Protein AF-A0A0P9DA27-F1 (afdb_monomer)

Mean predicted aligned error: 18.38 Å

Secondary structure (DSSP, 8-state):
---EE-TTT--EE-TT-SB-TTT-PBPTT----------EEEPTTT--EEETT-SB-TTT--B-S-GGGSPPPPPPPPPPP-PPPPP-PPP----TT-PPP----PPPPPPPP-

Organism: NCBI:txid186479

Foldseek 3Di:
DDWDADPVPRDTHDPPDQADPPPRHGDPPNCPDDDDDADADQDPPPRDTDHNPDQADPPPRHGPDDPVPPDDPDPDPDDDPDDPDPDDDPPDDDDPPDDPPPPDDDDDDDDDDD

InterPro domains:
  IPR025874 Double zinc ribbon [PF12773] (6-60)

Radius of gyration: 28.74 Å; Cα contacts (8 Å, |Δi|>4): 89; chains: 1; bounding box: 59×61×60 Å

Nearest PDB structures (foldseek):
  3b0a-assembly2_E  TM=5.663E-01  e=5.000E-01  Mus musculus
  2cr8-assembly1_A  TM=6.836E-01  e=2.945E+00  Homo sapiens

Structure (mmCIF, N/CA/C/O backbone):
data_AF-A0A0P9DA27-F1
#
_entry.id   AF-A0A0P9DA27-F1
#
loop_
_atom_site.group_PDB
_atom_site.id
_atom_site.type_symbol
_atom_site.label_atom_id
_atom_site.label_alt_id
_atom_site.label_comp_id
_atom_site.label_asym_id
_atom_site.label_entity_id
_atom_site.label_seq_id
_atom_site.pdbx_PDB_ins_code
_atom_site.Cartn_x
_atom_site.Cartn_y
_atom_site.Cartn_z
_atom_site.occupancy
_atom_site.B_iso_or_equiv
_atom_site.auth_seq_id
_atom_site.auth_comp_id
_atom_site.auth_asym_id
_atom_site.auth_atom_id
_atom_site.pdbx_PDB_model_num
ATOM 1 N N . MET A 1 1 ? -18.537 -2.057 29.636 1.00 50.62 1 MET A N 1
ATOM 2 C CA . MET A 1 1 ? -17.932 -1.576 28.381 1.00 50.62 1 MET A CA 1
ATOM 3 C C . MET A 1 1 ? -16.558 -2.223 28.338 1.00 50.62 1 MET A C 1
ATOM 5 O O . MET A 1 1 ? -15.852 -2.116 29.333 1.00 50.62 1 MET A O 1
ATOM 9 N N . SER A 1 2 ? -16.267 -3.060 27.341 1.00 68.06 2 SER A N 1
ATOM 10 C CA . SER A 1 2 ? -14.990 -3.787 27.266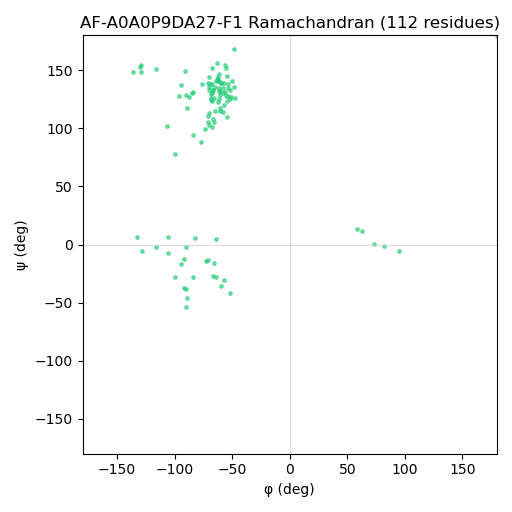 1.00 68.06 2 SER A CA 1
ATOM 11 C C . SER A 1 2 ? -14.052 -3.083 26.296 1.00 68.06 2 SER A C 1
ATOM 13 O O . SER A 1 2 ? -13.905 -3.492 25.153 1.00 68.06 2 SER A O 1
ATOM 15 N N . GLU A 1 3 ? -13.440 -1.993 26.729 1.00 83.38 3 GLU A N 1
ATOM 16 C CA . GLU A 1 3 ? -12.352 -1.336 26.016 1.00 83.38 3 GLU A CA 1
ATOM 17 C C . GLU A 1 3 ? -11.095 -2.215 26.011 1.00 83.38 3 GLU A C 1
ATOM 19 O O . GLU A 1 3 ? -10.850 -3.005 26.928 1.00 83.38 3 GLU A O 1
ATOM 24 N N . ARG A 1 4 ? -10.266 -2.064 24.978 1.00 90.00 4 ARG A N 1
ATOM 25 C CA . ARG A 1 4 ? -8.970 -2.743 24.903 1.00 90.00 4 ARG A CA 1
ATOM 26 C C . ARG A 1 4 ? -7.850 -1.781 24.585 1.00 90.00 4 ARG A C 1
ATOM 28 O O . ARG A 1 4 ? -8.025 -0.803 23.864 1.00 90.00 4 ARG A O 1
ATOM 35 N N . ILE A 1 5 ? -6.680 -2.108 25.108 1.00 93.81 5 ILE A N 1
ATOM 36 C CA . ILE A 1 5 ? -5.488 -1.284 24.982 1.00 93.81 5 ILE A CA 1
ATOM 37 C C . ILE A 1 5 ? -4.638 -1.788 23.822 1.00 93.81 5 ILE A C 1
ATOM 39 O O . ILE A 1 5 ? -4.302 -2.976 23.752 1.00 93.81 5 ILE A O 1
ATOM 43 N N . CYS A 1 6 ? -4.282 -0.878 22.918 1.00 94.38 6 CYS A N 1
ATOM 44 C CA . CYS A 1 6 ? -3.351 -1.170 21.842 1.00 94.38 6 CYS A CA 1
ATOM 45 C C . CYS A 1 6 ? -1.982 -1.535 22.426 1.00 94.38 6 CYS A C 1
ATOM 47 O O . CYS A 1 6 ? -1.367 -0.735 23.121 1.00 94.38 6 CYS A O 1
ATOM 49 N N . GLN A 1 7 ? -1.472 -2.723 22.106 1.00 92.44 7 GLN A N 1
ATOM 50 C CA . GLN A 1 7 ? -0.151 -3.162 22.571 1.00 92.44 7 GLN A CA 1
ATOM 51 C C . GLN A 1 7 ? 1.006 -2.429 21.865 1.00 92.44 7 GLN A C 1
ATOM 53 O O . GLN A 1 7 ? 2.141 -2.504 22.320 1.00 92.44 7 GLN A O 1
ATOM 58 N N . SER A 1 8 ? 0.732 -1.731 20.755 1.00 93.81 8 SER A N 1
ATOM 59 C CA . SER A 1 8 ? 1.743 -0.994 19.986 1.00 93.81 8 SER A CA 1
ATOM 60 C C . SER A 1 8 ? 1.920 0.454 20.442 1.00 93.81 8 SER A C 1
ATOM 62 O O . SER A 1 8 ? 3.050 0.928 20.463 1.00 93.81 8 SER A O 1
ATOM 64 N N . CYS A 1 9 ? 0.840 1.159 20.803 1.00 96.00 9 CYS A N 1
ATOM 65 C CA . CYS A 1 9 ? 0.912 2.570 21.214 1.00 96.00 9 CYS A CA 1
ATOM 66 C C . CYS A 1 9 ? 0.229 2.899 22.552 1.00 96.00 9 CYS A C 1
ATOM 68 O O . CYS A 1 9 ? 0.352 4.021 23.028 1.00 96.00 9 CYS A O 1
ATOM 70 N N . GLY A 1 10 ? -0.471 1.950 23.182 1.00 94.56 10 GLY A N 1
ATOM 71 C CA . GLY A 1 10 ? -1.161 2.163 24.460 1.00 94.56 10 GLY A CA 1
ATOM 72 C C . GLY A 1 10 ? -2.542 2.821 24.360 1.00 94.56 10 GLY A C 1
ATOM 73 O O . GLY A 1 10 ? -3.199 2.980 25.384 1.00 94.56 10 GLY A O 1
ATOM 74 N N . GLU A 1 11 ? -3.008 3.166 23.156 1.00 96.69 11 GLU A N 1
ATOM 75 C CA . GLU A 1 11 ? -4.309 3.817 22.964 1.00 96.69 11 GLU A CA 1
ATOM 76 C C . GLU A 1 11 ? -5.475 2.935 23.428 1.00 96.69 11 GLU A C 1
ATOM 78 O O . GLU A 1 11 ? -5.469 1.707 23.239 1.00 96.69 11 GLU A O 1
ATOM 83 N N . GLN A 1 12 ? -6.508 3.563 23.986 1.00 95.50 12 GLN A N 1
ATOM 84 C CA . GLN A 1 12 ? -7.711 2.881 24.437 1.00 95.50 12 GLN A CA 1
ATOM 85 C C . GLN A 1 12 ? -8.720 2.818 23.289 1.00 95.50 12 GLN A C 1
ATOM 87 O O . GLN A 1 12 ? -9.170 3.824 22.756 1.00 95.50 12 GLN A O 1
ATOM 92 N N . ASN A 1 13 ? -9.053 1.602 22.868 1.00 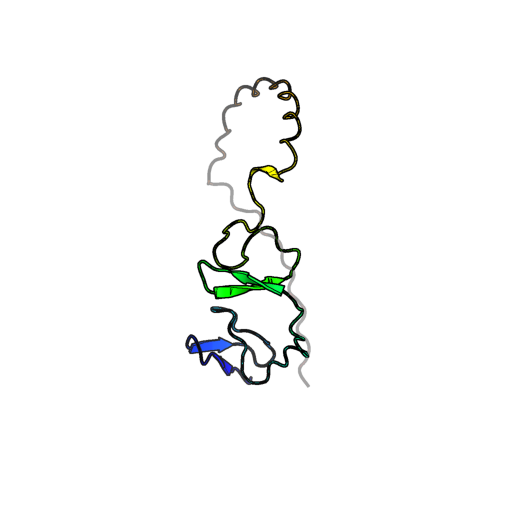94.69 13 ASN A N 1
ATOM 93 C CA . ASN A 1 13 ? -9.870 1.354 21.690 1.00 94.69 13 ASN A CA 1
ATOM 94 C C . ASN A 1 13 ? -11.190 0.674 22.080 1.00 94.69 13 ASN A C 1
ATOM 96 O O . ASN A 1 13 ? -11.218 -0.115 23.033 1.00 94.69 13 ASN A O 1
ATOM 100 N N . PRO A 1 14 ? -12.272 0.895 21.310 1.00 92.75 14 PRO A N 1
ATOM 101 C CA . PRO A 1 14 ? -13.533 0.185 21.493 1.00 92.75 14 PRO A CA 1
ATOM 102 C C . PRO A 1 14 ? -13.352 -1.336 21.423 1.00 92.75 14 PRO A C 1
ATOM 104 O O . PRO A 1 14 ? -12.452 -1.828 20.735 1.00 92.75 14 PRO A O 1
ATOM 107 N N . ALA A 1 15 ? -14.252 -2.087 22.063 1.00 88.94 15 ALA A N 1
ATOM 108 C CA . ALA A 1 15 ? -14.257 -3.555 22.050 1.00 88.94 15 ALA A CA 1
ATOM 109 C C . ALA A 1 15 ? -14.196 -4.143 20.628 1.00 88.94 15 ALA A C 1
ATOM 111 O O . ALA A 1 15 ? -13.457 -5.088 20.379 1.00 88.94 15 ALA A O 1
ATOM 112 N N . ASP A 1 16 ? -14.946 -3.536 19.705 1.00 87.69 16 ASP A N 1
ATOM 113 C CA . ASP A 1 16 ? -15.220 -4.068 18.364 1.00 87.69 16 ASP A CA 1
ATOM 114 C C . ASP A 1 16 ? -14.229 -3.618 17.276 1.00 87.69 16 ASP A C 1
ATOM 116 O O . ASP A 1 16 ? -14.194 -4.180 16.188 1.00 87.69 16 ASP A O 1
ATOM 120 N N . ALA A 1 17 ? -13.384 -2.613 17.535 1.00 90.75 17 ALA A N 1
ATOM 121 C CA . ALA A 1 17 ? -12.438 -2.150 16.513 1.00 90.75 17 ALA A CA 1
ATOM 122 C C . ALA A 1 17 ? -11.546 -3.312 15.981 1.00 90.75 17 ALA A C 1
ATOM 124 O O . ALA A 1 17 ? -11.234 -4.264 16.682 1.00 90.75 17 ALA A O 1
ATOM 125 N N . GLN A 1 18 ? -11.061 -3.274 14.753 1.00 90.81 18 GLN A N 1
ATOM 126 C CA . GLN A 1 18 ? -10.106 -4.300 14.279 1.00 90.81 18 GLN A CA 1
ATOM 127 C C . GLN A 1 18 ? -8.667 -3.767 14.346 1.00 90.81 18 GLN A C 1
ATOM 129 O O . GLN A 1 18 ? -7.708 -4.500 14.575 1.00 90.81 18 GLN A O 1
ATOM 134 N N . PHE A 1 19 ? -8.533 -2.448 14.227 1.00 93.62 19 PHE A N 1
ATOM 135 C CA . PHE A 1 19 ? -7.272 -1.726 14.201 1.00 93.62 19 PHE A CA 1
ATOM 136 C C . PHE A 1 19 ? -7.317 -0.577 15.201 1.00 93.62 19 PHE A C 1
ATOM 138 O O . PHE A 1 19 ? -8.391 -0.063 15.522 1.00 93.62 19 PHE A O 1
ATOM 145 N N . CYS A 1 20 ? -6.152 -0.188 15.702 1.00 94.94 20 CYS A N 1
ATOM 146 C CA . CYS A 1 20 ? -6.015 0.934 16.610 1.00 94.94 20 CYS A CA 1
ATOM 147 C C . CYS A 1 20 ? -6.357 2.252 15.907 1.00 94.94 20 CYS A C 1
ATOM 149 O O . CYS A 1 20 ? -5.852 2.512 14.816 1.00 94.94 20 CYS A O 1
ATOM 151 N N . ILE A 1 21 ? -7.174 3.088 16.552 1.00 94.75 21 ILE A N 1
ATOM 152 C CA . ILE A 1 21 ? -7.597 4.384 16.004 1.00 94.75 21 ILE A CA 1
ATOM 153 C C . ILE A 1 21 ? -6.447 5.390 15.874 1.00 94.75 21 ILE A C 1
ATOM 155 O O . ILE A 1 21 ? -6.490 6.251 15.003 1.00 94.75 21 ILE A O 1
ATOM 159 N N . ASP A 1 22 ? -5.422 5.259 16.714 1.00 96.38 22 ASP A N 1
ATOM 160 C CA . ASP A 1 22 ? -4.278 6.167 16.740 1.00 96.38 22 ASP A CA 1
ATOM 161 C C . ASP A 1 22 ? -3.149 5.694 15.809 1.00 96.38 22 ASP A C 1
ATOM 163 O O . ASP A 1 22 ? -2.736 6.415 14.904 1.00 96.38 22 ASP A O 1
ATOM 167 N N . CYS A 1 23 ? -2.693 4.445 15.959 1.00 95.19 23 CYS A N 1
ATOM 168 C CA . CYS A 1 23 ? -1.516 3.955 15.231 1.00 95.19 23 CYS A CA 1
ATOM 169 C C . CYS A 1 23 ? -1.814 2.987 14.072 1.00 95.19 23 CYS A C 1
ATOM 171 O O . CYS A 1 23 ? -0.896 2.597 13.350 1.00 95.19 23 CYS A O 1
ATOM 173 N N . GLY A 1 24 ? -3.063 2.543 13.896 1.00 90.94 24 GLY A N 1
ATOM 174 C CA . GLY A 1 24 ? -3.451 1.597 12.842 1.00 90.94 24 GLY A CA 1
ATOM 175 C C . GLY A 1 24 ? -3.002 0.145 13.058 1.00 90.94 24 GLY A C 1
ATOM 176 O O . GLY A 1 24 ? -3.306 -0.713 12.229 1.00 90.94 24 GLY A O 1
ATOM 177 N N . ALA A 1 25 ? -2.307 -0.166 14.158 1.00 91.69 25 ALA A N 1
ATOM 178 C CA . ALA A 1 25 ? -1.903 -1.535 14.468 1.00 91.69 25 ALA A CA 1
ATOM 179 C C . ALA A 1 25 ? -3.124 -2.448 14.654 1.00 91.69 25 ALA A C 1
ATOM 181 O O . ALA A 1 25 ? -4.118 -2.052 15.268 1.00 91.69 25 ALA A O 1
ATOM 182 N N . ALA A 1 26 ? -3.040 -3.681 14.152 1.00 91.31 26 ALA A N 1
ATOM 183 C CA . ALA A 1 26 ? -4.067 -4.689 14.383 1.00 91.31 26 ALA A CA 1
ATOM 184 C C . ALA A 1 26 ? -4.179 -4.989 15.884 1.00 91.31 26 ALA A C 1
ATOM 186 O O . ALA A 1 26 ? -3.177 -5.197 16.571 1.00 91.31 26 ALA A O 1
ATOM 187 N N . LEU A 1 27 ? -5.403 -4.994 16.395 1.00 91.31 27 LEU A N 1
ATOM 188 C CA . LEU A 1 27 ? -5.680 -5.292 17.794 1.00 91.31 27 LEU A CA 1
ATOM 189 C C . LEU A 1 27 ? -5.926 -6.799 17.957 1.00 91.31 27 LEU A C 1
ATOM 191 O O . LEU A 1 27 ? -6.406 -7.461 17.039 1.00 91.31 27 LEU A O 1
ATOM 195 N N . THR A 1 28 ? -5.579 -7.363 19.116 1.00 79.44 28 THR A N 1
ATOM 196 C CA . THR A 1 28 ? -5.683 -8.808 19.380 1.00 79.44 28 THR A CA 1
ATOM 197 C C . THR A 1 28 ? -7.077 -9.341 19.037 1.00 79.44 28 THR A C 1
ATOM 199 O O . THR A 1 28 ? -8.078 -8.798 19.501 1.00 79.44 28 THR A O 1
ATOM 202 N N . GLY A 1 29 ? -7.136 -10.397 18.218 1.00 74.00 29 GLY A N 1
ATOM 203 C CA . GLY A 1 29 ? -8.387 -10.973 17.708 1.00 74.00 29 GLY A CA 1
ATOM 204 C C . GLY A 1 29 ? -8.808 -10.456 16.331 1.00 74.00 29 GLY A C 1
ATOM 205 O O . GLY A 1 29 ? -9.743 -11.006 15.748 1.00 74.00 29 GLY A O 1
ATOM 206 N N . ALA A 1 30 ? -8.097 -9.468 15.776 1.00 65.38 30 ALA A N 1
ATOM 207 C CA . ALA A 1 30 ? -8.344 -9.016 14.421 1.00 65.38 30 ALA A CA 1
ATOM 208 C C . ALA A 1 30 ? -7.972 -10.095 13.406 1.00 65.38 30 ALA A C 1
ATOM 210 O O . ALA A 1 30 ? -6.805 -10.312 13.081 1.00 65.38 30 ALA A O 1
ATOM 211 N N . SER A 1 31 ? -8.991 -10.787 12.904 1.00 65.88 31 SER A N 1
ATOM 212 C CA . SER A 1 31 ? -8.841 -11.697 11.777 1.00 65.88 31 SER A CA 1
ATOM 213 C C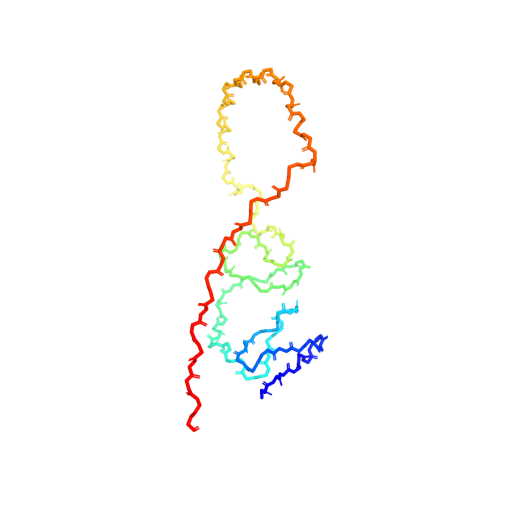 . SER A 1 31 ? -8.755 -10.865 10.507 1.00 65.88 31 SER A C 1
ATOM 215 O O . SER A 1 31 ? -9.758 -10.594 9.849 1.00 65.88 31 SER A O 1
ATOM 217 N N . THR A 1 32 ? -7.545 -10.452 10.138 1.00 66.25 32 THR A N 1
ATOM 218 C CA . THR A 1 32 ? -7.284 -10.139 8.735 1.00 66.25 32 THR A CA 1
ATOM 219 C C . THR A 1 32 ? -7.428 -11.465 8.002 1.00 66.25 32 THR A C 1
ATOM 221 O O . THR A 1 32 ? -6.692 -12.402 8.313 1.00 66.25 32 THR A O 1
ATOM 224 N N . GLY A 1 33 ? -8.419 -11.594 7.117 1.00 67.50 33 GLY A N 1
ATOM 225 C CA . GLY A 1 33 ? -8.629 -12.816 6.334 1.00 67.50 33 GLY A CA 1
ATOM 226 C C . GLY A 1 33 ? -7.336 -13.316 5.667 1.00 67.50 33 GLY A C 1
ATOM 227 O O . GLY A 1 33 ? -6.336 -12.592 5.635 1.00 67.50 3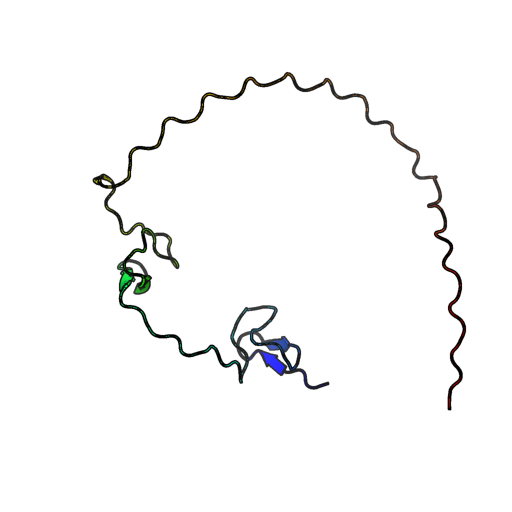3 GLY A O 1
ATOM 228 N N . PRO A 1 34 ? -7.323 -14.548 5.129 1.00 63.34 34 PRO A N 1
ATOM 229 C CA . PRO A 1 34 ? -6.108 -15.149 4.593 1.00 63.34 34 PRO A CA 1
ATOM 230 C C . PRO A 1 34 ? -5.462 -14.229 3.553 1.00 63.34 34 PRO A C 1
ATOM 232 O O . PRO A 1 34 ? -5.972 -14.037 2.449 1.00 63.34 34 PRO A O 1
ATOM 235 N N . THR A 1 35 ? -4.322 -13.646 3.914 1.00 62.84 35 THR A N 1
ATOM 236 C CA . THR A 1 35 ? -3.500 -12.860 3.002 1.00 62.84 35 THR A CA 1
ATOM 237 C C . THR A 1 35 ? -2.633 -13.846 2.243 1.00 62.84 35 THR A C 1
ATOM 239 O O . THR A 1 35 ? -1.579 -14.276 2.704 1.00 62.84 35 THR A O 1
ATOM 242 N N . THR A 1 36 ? -3.105 -14.262 1.068 1.00 64.31 36 THR A N 1
ATOM 243 C CA . THR A 1 36 ? -2.246 -15.007 0.148 1.00 64.31 36 THR A CA 1
ATOM 244 C C . THR A 1 36 ? -1.186 -14.050 -0.360 1.00 64.31 36 THR A C 1
ATOM 246 O O . THR A 1 36 ? -1.493 -12.989 -0.903 1.00 64.31 36 THR A O 1
ATOM 249 N N . ARG A 1 37 ? 0.078 -14.417 -0.181 1.00 64.50 37 ARG A N 1
ATOM 250 C CA . ARG A 1 37 ? 1.182 -13.685 -0.777 1.00 64.50 37 ARG A CA 1
ATOM 251 C C . ARG A 1 37 ? 1.147 -13.914 -2.284 1.00 64.50 37 ARG A C 1
ATOM 253 O O . ARG A 1 37 ? 1.531 -14.985 -2.749 1.00 64.50 37 ARG A O 1
ATOM 260 N N . LEU A 1 38 ? 0.674 -12.926 -3.038 1.00 66.69 38 LEU A N 1
ATOM 261 C CA . LEU A 1 38 ? 0.795 -12.972 -4.490 1.00 66.69 38 LEU A CA 1
ATOM 262 C C . LEU A 1 38 ? 2.288 -13.003 -4.877 1.00 66.69 38 LEU A C 1
ATOM 264 O O . LEU A 1 38 ? 3.114 -12.412 -4.167 1.00 66.69 38 LEU A O 1
ATOM 268 N N . PRO A 1 39 ? 2.652 -13.684 -5.978 1.00 76.75 39 PRO A N 1
ATOM 269 C CA . PRO A 1 39 ? 3.975 -13.524 -6.568 1.00 76.75 39 PRO A CA 1
ATOM 270 C C . PRO A 1 39 ? 4.240 -12.037 -6.845 1.00 76.75 39 PRO A C 1
ATOM 272 O O . PRO A 1 39 ? 3.322 -11.273 -7.157 1.00 76.75 39 PRO A O 1
ATOM 275 N N . GLY A 1 40 ? 5.489 -11.612 -6.678 1.00 86.56 40 GLY A N 1
ATOM 276 C CA . GLY A 1 40 ? 5.840 -10.213 -6.859 1.00 86.56 40 GLY A CA 1
ATOM 277 C C . GLY A 1 40 ? 7.311 -9.903 -6.624 1.00 86.56 40 GLY A C 1
ATOM 278 O O . GLY A 1 40 ? 8.113 -10.773 -6.276 1.00 86.56 40 GLY A O 1
ATOM 279 N N . VAL A 1 41 ? 7.648 -8.630 -6.799 1.00 92.56 41 VAL A N 1
ATOM 280 C CA . VAL A 1 41 ? 9.014 -8.106 -6.806 1.00 92.56 41 VAL A CA 1
ATOM 281 C C . VAL A 1 41 ? 9.440 -7.584 -5.430 1.00 92.56 41 VAL A C 1
ATOM 283 O O . VAL A 1 41 ? 8.698 -6.896 -4.719 1.00 92.56 41 VAL A O 1
ATOM 286 N N . VAL A 1 42 ? 10.677 -7.896 -5.042 1.00 93.50 42 VAL A N 1
ATOM 287 C CA . VAL A 1 42 ? 11.319 -7.327 -3.848 1.00 93.50 42 VAL A CA 1
ATOM 288 C C . VAL A 1 42 ? 12.005 -6.026 -4.233 1.00 93.50 42 VAL A C 1
ATOM 290 O O . VAL A 1 42 ? 12.811 -5.998 -5.162 1.00 93.50 42 VAL A O 1
ATOM 293 N N . CYS A 1 43 ? 11.713 -4.940 -3.518 1.00 95.06 43 CYS A N 1
ATOM 294 C CA . CYS A 1 43 ? 12.389 -3.678 -3.779 1.00 95.06 43 CYS A CA 1
ATOM 295 C C . CYS A 1 43 ? 13.879 -3.776 -3.406 1.00 95.06 43 CYS A C 1
ATOM 297 O O . CYS A 1 43 ? 14.174 -4.012 -2.237 1.00 95.06 43 CYS A O 1
ATOM 299 N N . PRO A 1 44 ? 14.829 -3.511 -4.320 1.00 94.00 44 PRO A N 1
ATOM 300 C CA . PRO A 1 44 ? 16.257 -3.600 -4.003 1.00 94.00 44 PRO A CA 1
ATOM 301 C C . PRO A 1 44 ? 16.748 -2.475 -3.077 1.00 94.00 44 PRO A C 1
ATOM 303 O O . PRO A 1 44 ? 17.850 -2.555 -2.553 1.00 94.00 44 PRO A O 1
ATOM 306 N N . ALA A 1 45 ? 15.953 -1.414 -2.880 1.00 95.81 45 ALA A N 1
ATOM 307 C CA . ALA A 1 45 ? 16.330 -0.272 -2.046 1.00 95.81 45 ALA A CA 1
ATOM 308 C C . ALA A 1 45 ? 15.879 -0.406 -0.580 1.00 95.81 45 ALA A C 1
ATOM 310 O O . ALA A 1 45 ? 16.588 0.032 0.318 1.00 95.81 45 ALA A O 1
ATOM 311 N N . CYS A 1 46 ? 14.693 -0.969 -0.330 1.00 96.19 46 CYS A N 1
ATOM 312 C CA . CYS A 1 46 ? 14.110 -1.061 1.018 1.00 96.19 46 CYS A CA 1
ATOM 313 C C . CYS A 1 46 ? 13.570 -2.452 1.375 1.00 96.19 46 CYS A C 1
ATOM 315 O O . CYS A 1 46 ? 12.913 -2.606 2.401 1.00 96.19 46 CYS A O 1
ATOM 317 N N . TYR A 1 47 ? 13.785 -3.448 0.512 1.00 94.19 47 TYR A N 1
ATOM 318 C CA . TYR A 1 47 ? 13.424 -4.857 0.710 1.00 94.19 47 TYR A CA 1
ATOM 319 C C . TYR A 1 47 ? 11.935 -5.139 0.955 1.00 94.19 47 TYR A C 1
ATOM 321 O O . TYR A 1 47 ? 11.552 -6.248 1.315 1.00 94.19 47 TYR A O 1
ATOM 329 N N . SER A 1 48 ? 11.066 -4.158 0.704 1.00 93.62 48 SER A N 1
ATOM 330 C CA . SER A 1 48 ? 9.617 -4.348 0.773 1.00 93.62 48 SER A CA 1
ATOM 331 C C . SER A 1 48 ? 9.126 -5.227 -0.378 1.00 93.62 48 SER A C 1
ATOM 333 O O . SER A 1 48 ? 9.626 -5.118 -1.501 1.00 93.62 48 SER A O 1
ATOM 335 N N . HIS A 1 49 ? 8.121 -6.061 -0.116 1.00 92.19 49 HIS A N 1
ATOM 336 C CA . HIS A 1 49 ? 7.458 -6.879 -1.133 1.00 92.19 49 HIS A CA 1
ATOM 337 C C . HIS A 1 49 ? 6.368 -6.079 -1.842 1.00 92.19 49 HIS A C 1
ATOM 339 O O . HIS A 1 49 ? 5.548 -5.436 -1.191 1.00 92.19 49 HIS A O 1
ATOM 345 N N . ASN A 1 50 ? 6.371 -6.110 -3.171 1.00 92.75 50 ASN A N 1
ATOM 346 C CA . ASN A 1 50 ? 5.427 -5.389 -4.023 1.00 92.75 50 ASN A CA 1
ATOM 347 C C . ASN A 1 50 ? 4.833 -6.378 -5.041 1.00 92.75 50 ASN A C 1
ATOM 349 O O . ASN A 1 50 ? 5.484 -7.380 -5.340 1.00 92.75 50 ASN A O 1
ATOM 353 N N . PRO A 1 51 ? 3.624 -6.135 -5.573 1.00 91.00 51 PRO A N 1
ATOM 354 C CA . PRO A 1 51 ? 3.063 -6.971 -6.634 1.00 91.00 51 PRO A CA 1
ATOM 355 C C . PRO A 1 51 ? 3.916 -6.894 -7.909 1.00 91.00 51 PRO A C 1
ATOM 357 O O . PRO A 1 51 ? 4.622 -5.910 -8.118 1.00 91.00 51 PRO A O 1
ATOM 360 N N . ASP A 1 52 ? 3.843 -7.918 -8.760 1.00 90.00 52 ASP A N 1
ATOM 361 C CA . ASP A 1 52 ? 4.677 -8.032 -9.970 1.00 90.00 52 ASP A CA 1
ATOM 362 C C . ASP A 1 52 ? 4.481 -6.864 -10.963 1.00 90.00 52 ASP A C 1
ATOM 364 O O . ASP A 1 52 ? 5.444 -6.350 -11.519 1.00 90.00 52 ASP A O 1
ATOM 368 N N . ASP A 1 53 ? 3.248 -6.356 -11.089 1.00 88.38 53 ASP A N 1
ATOM 369 C CA . ASP A 1 53 ? 2.897 -5.208 -11.949 1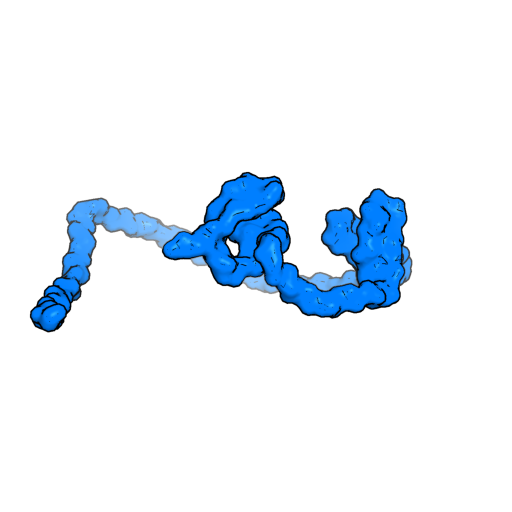.00 88.38 53 ASP A CA 1
ATOM 370 C C . ASP A 1 53 ? 3.175 -3.833 -11.292 1.00 88.38 53 ASP A C 1
ATOM 372 O O . ASP A 1 53 ? 2.828 -2.773 -11.819 1.00 88.38 53 ASP A O 1
ATOM 376 N N . ALA A 1 54 ? 3.799 -3.797 -10.107 1.00 91.88 54 ALA A N 1
ATOM 377 C CA . ALA A 1 54 ? 4.113 -2.532 -9.454 1.00 91.88 54 ALA A CA 1
ATOM 378 C C . ALA A 1 54 ? 5.060 -1.687 -10.322 1.00 91.88 54 ALA A C 1
ATOM 380 O O . ALA A 1 54 ? 6.168 -2.096 -10.656 1.00 91.88 54 ALA A O 1
ATOM 381 N N . ARG A 1 55 ? 4.671 -0.441 -10.617 1.00 93.75 55 ARG A N 1
ATOM 382 C CA . ARG A 1 55 ? 5.558 0.539 -11.276 1.00 93.75 55 ARG A CA 1
ATOM 383 C C . ARG A 1 55 ? 6.477 1.263 -10.296 1.00 93.75 55 ARG A C 1
ATOM 385 O O . ARG A 1 55 ? 7.568 1.686 -10.670 1.00 93.75 55 ARG A O 1
ATOM 392 N N . PHE A 1 56 ? 6.030 1.394 -9.049 1.00 95.12 56 PHE A N 1
ATOM 393 C CA . PHE A 1 56 ? 6.740 2.053 -7.958 1.00 95.12 56 PHE A CA 1
ATOM 394 C C . PHE A 1 56 ? 6.633 1.219 -6.682 1.00 95.12 56 PHE A C 1
ATOM 396 O O . PHE A 1 56 ? 5.615 0.568 -6.447 1.00 95.12 56 PHE A O 1
ATOM 403 N N . CYS A 1 57 ? 7.654 1.273 -5.829 1.00 95.50 57 CYS A N 1
ATOM 404 C CA . CYS A 1 57 ? 7.598 0.645 -4.515 1.00 95.50 57 CYS A CA 1
ATOM 405 C C . CYS A 1 57 ? 6.593 1.360 -3.600 1.00 95.50 57 CYS A C 1
ATOM 407 O O . CYS A 1 57 ? 6.690 2.575 -3.414 1.00 95.50 57 CYS A O 1
ATOM 409 N N . ALA A 1 58 ? 5.692 0.607 -2.966 1.00 93.88 58 ALA A N 1
ATOM 410 C CA . ALA A 1 58 ? 4.692 1.155 -2.047 1.00 93.88 58 ALA A CA 1
ATOM 411 C C . ALA A 1 58 ? 5.314 1.797 -0.790 1.00 93.88 58 ALA A C 1
ATOM 413 O O . ALA A 1 58 ? 4.754 2.742 -0.244 1.00 93.88 58 ALA A O 1
ATOM 414 N N . SER A 1 59 ? 6.492 1.327 -0.365 1.00 95.00 59 SER A N 1
ATOM 415 C CA . SER A 1 59 ? 7.158 1.809 0.852 1.00 95.00 59 SER A CA 1
ATOM 416 C C . SER A 1 59 ? 8.091 2.996 0.605 1.00 95.00 59 SER A C 1
ATOM 418 O O . SER A 1 59 ? 8.078 3.963 1.359 1.00 95.00 59 SER A O 1
ATOM 420 N N . CYS A 1 60 ? 8.930 2.941 -0.439 1.00 96.38 60 CYS A N 1
ATOM 421 C CA . CYS A 1 60 ? 9.980 3.947 -0.672 1.00 96.38 60 CYS A CA 1
ATOM 422 C C . CYS A 1 60 ? 9.805 4.764 -1.960 1.00 96.38 60 CYS A C 1
ATOM 424 O O . CYS A 1 60 ? 10.607 5.657 -2.226 1.00 96.38 60 CYS A O 1
ATOM 426 N N . ARG A 1 61 ? 8.770 4.478 -2.764 1.00 95.31 61 ARG A N 1
ATOM 427 C CA . ARG A 1 61 ? 8.434 5.168 -4.027 1.00 95.31 61 ARG A CA 1
ATOM 428 C C . ARG A 1 61 ? 9.485 5.070 -5.143 1.00 95.31 61 ARG A C 1
ATOM 430 O O . ARG A 1 61 ? 9.358 5.746 -6.160 1.00 95.31 61 ARG A O 1
ATOM 437 N N . ARG A 1 62 ? 10.500 4.205 -5.012 1.00 95.00 62 ARG A N 1
ATOM 438 C CA . ARG A 1 62 ? 11.459 3.910 -6.093 1.00 95.00 62 ARG A CA 1
ATOM 439 C C . ARG A 1 62 ? 10.732 3.307 -7.302 1.00 95.00 62 ARG A C 1
ATOM 441 O O . ARG A 1 62 ? 9.931 2.396 -7.122 1.00 95.00 62 ARG A O 1
ATOM 448 N N . SER A 1 63 ? 11.039 3.783 -8.512 1.00 94.38 63 SER A N 1
ATOM 449 C CA . SER A 1 63 ? 10.539 3.193 -9.765 1.00 94.38 63 SER A CA 1
ATOM 450 C C . SER A 1 63 ? 11.165 1.821 -10.028 1.00 94.38 63 SER A C 1
ATOM 452 O O . SER A 1 63 ? 12.377 1.654 -9.851 1.00 94.38 63 SER A O 1
ATOM 454 N N . PHE A 1 64 ? 10.348 0.874 -10.490 1.00 91.94 64 PHE A N 1
ATOM 455 C CA . PHE A 1 64 ? 10.783 -0.413 -11.044 1.00 91.94 64 PHE A CA 1
ATOM 456 C C . PHE A 1 64 ? 10.916 -0.384 -12.571 1.00 91.94 64 PHE A C 1
ATOM 458 O O . PHE A 1 64 ? 11.577 -1.241 -13.149 1.00 91.94 64 PHE A O 1
ATOM 465 N N . VAL A 1 65 ? 10.320 0.615 -13.227 1.00 86.50 65 VAL A N 1
ATOM 466 C CA . VAL A 1 65 ? 10.332 0.737 -14.687 1.00 86.50 65 VAL A CA 1
ATOM 467 C C . VAL A 1 65 ? 11.556 1.555 -15.120 1.00 86.50 65 VAL A C 1
ATOM 469 O O . VAL A 1 65 ? 11.745 2.658 -14.589 1.00 86.50 65 VAL A O 1
ATOM 472 N N . PRO A 1 66 ? 12.380 1.059 -16.064 1.00 76.25 66 PRO A N 1
ATOM 473 C CA . PRO A 1 66 ? 13.456 1.845 -16.653 1.00 76.25 66 PRO A CA 1
ATOM 474 C C . PRO A 1 66 ? 12.884 3.049 -17.411 1.00 76.25 66 PRO A C 1
ATOM 476 O O . PRO A 1 66 ? 11.843 2.964 -18.059 1.00 76.25 66 PRO A O 1
ATOM 479 N N . GLU A 1 67 ? 13.580 4.181 -17.333 1.00 66.12 67 GLU A N 1
ATOM 480 C CA . GLU A 1 67 ? 13.119 5.480 -17.847 1.00 66.12 67 GLU A CA 1
ATOM 481 C C . GLU A 1 67 ? 12.772 5.449 -19.347 1.00 66.12 67 GLU A C 1
ATOM 483 O O . GLU A 1 67 ? 11.824 6.096 -19.784 1.00 66.12 67 GLU A O 1
ATOM 488 N N . ALA A 1 68 ? 13.452 4.593 -20.116 1.00 63.53 68 ALA A N 1
ATOM 489 C CA . ALA A 1 68 ? 13.211 4.380 -21.544 1.00 63.53 68 ALA A CA 1
ATOM 490 C C . ALA A 1 68 ? 11.841 3.752 -21.880 1.00 63.53 68 ALA A C 1
ATOM 492 O O . ALA A 1 68 ? 11.421 3.786 -23.034 1.00 63.53 68 ALA A O 1
ATOM 493 N N . SER A 1 69 ? 11.140 3.172 -20.901 1.00 61.38 69 SER A N 1
ATOM 494 C CA . SER A 1 69 ? 9.831 2.524 -21.089 1.00 61.38 69 SER A CA 1
ATOM 495 C C . SER A 1 69 ? 8.670 3.356 -20.536 1.00 61.38 69 SER A C 1
ATOM 497 O O . SER A 1 69 ? 7.524 2.897 -20.509 1.00 61.38 69 SER A O 1
ATOM 499 N N . ALA A 1 70 ? 8.935 4.585 -20.081 1.00 61.03 70 ALA A N 1
ATOM 500 C CA . ALA A 1 70 ? 7.873 5.516 -19.745 1.00 61.03 70 ALA A CA 1
ATOM 501 C C . ALA A 1 70 ? 7.146 5.936 -21.038 1.00 61.03 70 ALA A C 1
ATOM 503 O O . ALA A 1 70 ? 7.796 6.395 -21.979 1.00 61.03 70 ALA A O 1
ATOM 504 N N . PRO A 1 71 ? 5.809 5.799 -21.122 1.00 65.75 71 PRO A N 1
ATOM 505 C CA . PRO A 1 71 ? 5.073 6.386 -22.232 1.00 65.75 71 PRO A CA 1
ATOM 506 C C . PRO A 1 71 ? 5.349 7.890 -22.241 1.00 65.75 71 PRO A C 1
ATOM 508 O O . PRO A 1 71 ? 5.320 8.525 -21.183 1.00 65.75 71 PRO A O 1
ATOM 511 N N . ALA A 1 72 ? 5.634 8.439 -23.425 1.00 69.94 72 ALA A N 1
ATOM 512 C CA . ALA A 1 72 ? 5.890 9.863 -23.582 1.00 69.94 72 ALA A CA 1
ATOM 513 C C . ALA A 1 72 ? 4.787 10.667 -22.869 1.00 69.94 72 ALA A C 1
ATOM 515 O O . ALA A 1 72 ? 3.605 10.308 -22.990 1.00 69.94 72 ALA A O 1
ATOM 516 N N . PRO A 1 73 ? 5.138 11.722 -22.108 1.00 72.69 73 PRO A N 1
ATOM 517 C CA . PRO A 1 73 ? 4.132 12.562 -21.482 1.00 72.69 73 PRO A CA 1
ATOM 518 C C . PRO A 1 73 ? 3.188 13.053 -22.578 1.00 72.69 73 PRO A C 1
ATOM 520 O O . PRO A 1 73 ? 3.623 13.623 -23.580 1.00 72.69 73 PRO A O 1
ATOM 523 N N . LYS A 1 74 ? 1.886 12.782 -22.414 1.00 73.62 74 LYS A N 1
ATOM 524 C CA . LYS A 1 74 ? 0.873 13.325 -23.321 1.00 73.62 74 LYS A CA 1
ATOM 525 C C . LYS A 1 74 ? 1.061 14.846 -23.367 1.00 73.62 74 LYS A C 1
ATOM 527 O O . LYS A 1 74 ? 1.294 15.427 -22.301 1.00 73.62 74 LYS A O 1
ATOM 532 N N . PRO A 1 75 ? 0.962 15.486 -24.548 1.00 77.62 75 PRO A N 1
ATOM 533 C CA . PRO A 1 75 ? 1.043 16.935 -24.651 1.00 77.62 75 PRO A CA 1
ATOM 534 C C . PRO A 1 75 ? 0.126 17.559 -23.604 1.00 77.62 75 PRO A C 1
ATOM 536 O O . PRO A 1 75 ? -1.046 17.180 -23.505 1.00 77.62 75 PRO A O 1
ATOM 539 N N . ALA A 1 76 ? 0.679 18.453 -22.782 1.00 77.69 76 ALA A N 1
ATOM 540 C CA . ALA A 1 76 ? -0.114 19.150 -21.786 1.00 77.69 76 ALA A CA 1
ATOM 541 C C . ALA A 1 76 ? -1.305 19.814 -22.498 1.00 77.69 76 ALA A C 1
ATOM 543 O O . ALA A 1 76 ? -1.118 20.401 -23.570 1.00 77.69 76 ALA A O 1
ATOM 544 N N . PRO A 1 77 ? -2.530 19.709 -21.955 1.00 79.19 77 PRO A N 1
ATOM 545 C CA . PRO A 1 77 ? -3.659 20.418 -22.529 1.00 79.19 77 PRO A CA 1
ATOM 546 C C . PRO A 1 77 ? -3.331 21.912 -22.569 1.00 79.19 77 PRO A C 1
ATOM 548 O O . PRO A 1 77 ? -2.743 22.446 -21.625 1.00 79.19 77 PRO A O 1
ATOM 551 N N . ALA A 1 78 ? -3.696 22.573 -23.671 1.00 81.06 78 ALA A N 1
ATOM 552 C CA . ALA A 1 78 ? -3.474 24.003 -23.836 1.00 81.06 78 ALA A CA 1
ATOM 553 C C . ALA A 1 78 ? -3.999 24.768 -22.605 1.00 81.06 78 ALA A C 1
ATOM 555 O O . ALA A 1 78 ? -5.057 24.405 -22.069 1.00 81.06 78 ALA A O 1
ATOM 556 N N . PRO A 1 79 ? -3.281 25.808 -22.138 1.00 79.94 79 PRO A N 1
ATOM 557 C CA . PRO A 1 79 ? -3.728 26.593 -21.000 1.00 79.94 79 PRO A CA 1
ATOM 558 C C . PRO A 1 79 ? -5.132 27.122 -21.286 1.00 79.94 79 PRO A C 1
ATOM 560 O O . PRO A 1 79 ? 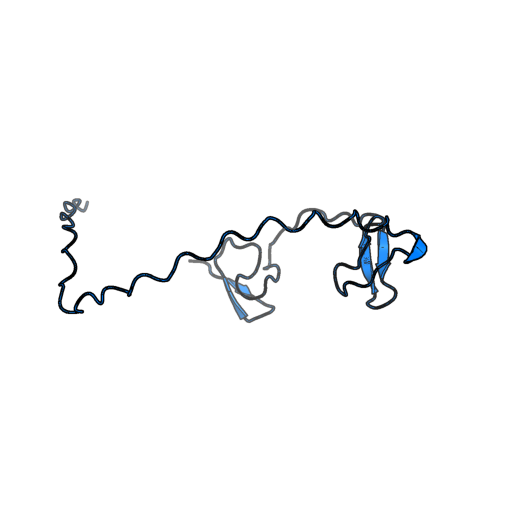-5.395 27.713 -22.334 1.00 79.94 79 PRO A O 1
ATOM 563 N N . ARG A 1 80 ? -6.058 26.879 -20.353 1.00 82.31 80 ARG A N 1
ATOM 564 C CA . ARG A 1 80 ? -7.398 27.461 -20.442 1.00 82.31 80 ARG A CA 1
ATOM 565 C C . ARG A 1 80 ? -7.255 28.987 -20.450 1.00 82.31 80 ARG A C 1
ATOM 567 O O . ARG A 1 80 ? -6.448 29.503 -19.675 1.00 82.31 80 ARG A O 1
ATOM 574 N N . PRO A 1 81 ? -8.031 29.715 -21.273 1.00 81.06 81 PRO A N 1
ATOM 575 C CA . PRO A 1 81 ? -8.025 31.169 -21.234 1.00 81.06 81 PRO A CA 1
ATOM 576 C C . PRO A 1 81 ? -8.372 31.630 -19.817 1.00 81.06 81 PRO A C 1
ATOM 578 O O . PRO A 1 81 ? -9.424 31.285 -19.272 1.00 81.06 81 PRO A O 1
ATOM 581 N N . VAL A 1 82 ? -7.449 32.369 -19.203 1.00 78.06 82 VAL A N 1
ATOM 582 C CA . VAL A 1 82 ? -7.633 32.920 -17.863 1.00 78.06 82 VAL A CA 1
ATOM 583 C C . VAL A 1 82 ? -8.671 34.025 -17.977 1.00 78.06 82 VAL A C 1
ATOM 585 O O . VAL A 1 82 ? -8.423 35.070 -18.579 1.00 78.06 82 VAL A O 1
ATOM 588 N N . ARG A 1 83 ? -9.862 33.792 -17.424 1.00 82.50 83 ARG A N 1
ATOM 589 C CA . ARG A 1 83 ? -10.849 34.859 -17.280 1.00 82.50 83 ARG A CA 1
ATOM 590 C C . ARG A 1 83 ? -10.292 35.871 -16.270 1.00 82.50 83 ARG A C 1
ATOM 592 O O . ARG A 1 83 ? -9.825 35.433 -15.216 1.00 82.50 83 ARG A O 1
ATOM 599 N N . PRO A 1 84 ? -10.330 37.185 -16.554 1.00 79.06 84 PRO A N 1
ATOM 600 C CA . PRO A 1 84 ? -9.894 38.193 -15.598 1.00 79.06 84 PRO A CA 1
ATOM 601 C C . PRO A 1 84 ? -10.597 37.978 -14.261 1.00 79.06 84 PRO A C 1
ATOM 603 O O . PRO A 1 84 ? -11.814 37.757 -14.226 1.00 79.06 84 PRO A O 1
ATOM 606 N N . ALA A 1 85 ? -9.827 38.009 -13.174 1.00 78.00 85 ALA A N 1
ATOM 607 C CA . ALA A 1 85 ? -10.396 37.968 -11.839 1.00 78.00 85 ALA A CA 1
ATOM 608 C C . ALA A 1 85 ? -11.397 39.130 -11.706 1.00 78.00 85 ALA A C 1
ATOM 610 O O . ALA A 1 85 ? -11.063 40.255 -12.090 1.00 78.00 85 ALA A O 1
ATOM 611 N N . PRO A 1 86 ? -12.624 38.893 -11.209 1.00 75.31 86 PRO A N 1
ATOM 612 C CA . PRO A 1 86 ? -13.527 39.994 -10.918 1.00 75.31 86 PRO A CA 1
ATOM 613 C C . PRO A 1 86 ? -12.867 40.896 -9.871 1.00 75.31 86 PRO A C 1
ATOM 615 O O . PRO A 1 86 ? -12.360 40.398 -8.863 1.00 75.31 86 PRO A O 1
ATOM 618 N N . SER A 1 87 ? -12.858 42.211 -10.110 1.00 74.81 87 SER A N 1
ATOM 619 C CA . SER A 1 87 ? -12.390 43.185 -9.121 1.00 74.81 87 SER A CA 1
ATOM 620 C C . SER A 1 87 ? -13.110 42.941 -7.800 1.00 74.81 87 SER A C 1
ATOM 622 O O . SER A 1 87 ? -14.340 42.885 -7.759 1.00 74.81 87 SER A O 1
ATOM 624 N N . ALA A 1 88 ? -12.336 42.745 -6.731 1.00 71.81 88 ALA A N 1
ATOM 625 C CA . ALA A 1 88 ? -12.865 42.456 -5.410 1.00 71.81 88 ALA A CA 1
ATOM 626 C C . ALA A 1 88 ? -13.807 43.586 -4.977 1.00 71.81 88 ALA A C 1
ATOM 628 O O . ALA A 1 88 ? -13.376 44.719 -4.762 1.00 71.81 88 ALA A O 1
ATOM 629 N N . ALA A 1 89 ? -15.096 43.277 -4.843 1.00 71.00 89 ALA A N 1
ATOM 630 C CA . ALA A 1 89 ? -16.008 44.158 -4.134 1.00 71.00 89 ALA A CA 1
ATOM 631 C C . ALA A 1 89 ? -15.522 44.286 -2.676 1.00 71.00 89 ALA A C 1
ATOM 633 O O . ALA A 1 89 ? -15.066 43.290 -2.097 1.00 71.00 89 ALA A O 1
ATOM 634 N N . PRO A 1 90 ? -15.600 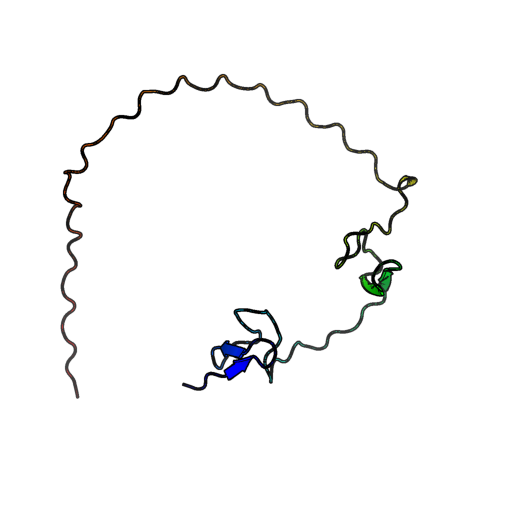45.481 -2.064 1.00 73.44 90 PRO A N 1
ATOM 635 C CA . PRO A 1 90 ? -15.229 45.653 -0.668 1.00 73.44 90 PRO A CA 1
ATOM 636 C C . PRO A 1 90 ? -16.072 44.715 0.202 1.00 73.44 90 PRO A C 1
ATOM 638 O O . PRO A 1 90 ? -17.296 44.646 0.068 1.00 73.44 90 PRO A O 1
ATOM 641 N N . ARG A 1 91 ? -15.409 43.966 1.092 1.00 71.81 91 ARG A N 1
ATOM 642 C CA . ARG A 1 91 ? -16.101 43.151 2.094 1.00 71.81 91 ARG A CA 1
ATOM 643 C C . ARG A 1 91 ? -16.931 44.090 2.963 1.00 71.81 91 ARG A C 1
ATOM 645 O O . ARG A 1 91 ? -16.376 44.947 3.640 1.00 71.81 91 ARG A O 1
ATOM 652 N N . GLN A 1 92 ? -18.248 43.922 2.942 1.00 71.12 92 GLN A N 1
ATOM 653 C CA . GLN A 1 92 ? -19.118 44.618 3.880 1.00 71.12 92 GLN A CA 1
ATOM 654 C C . GLN A 1 92 ? -18.883 44.031 5.275 1.00 71.12 92 GLN A C 1
ATOM 656 O O . GLN A 1 92 ? -19.138 42.852 5.526 1.00 71.12 92 GLN A O 1
ATOM 661 N N . SER A 1 93 ? -18.332 44.851 6.164 1.00 74.38 93 SER A N 1
ATOM 662 C CA . SER A 1 93 ? -18.116 44.526 7.570 1.00 74.38 93 SER A CA 1
ATOM 663 C C . SER A 1 93 ? -19.461 44.555 8.291 1.00 74.38 93 SER A C 1
ATOM 665 O O . SER A 1 93 ? -19.954 45.627 8.634 1.00 74.38 93 SER A O 1
ATOM 667 N N . TYR A 1 94 ? -20.079 43.399 8.525 1.00 63.97 94 TYR A N 1
ATOM 668 C CA . TYR A 1 94 ? -21.233 43.354 9.423 1.00 63.97 94 TYR A CA 1
ATOM 669 C C . TYR A 1 94 ? -20.768 43.598 10.869 1.00 63.97 94 TYR A C 1
ATOM 671 O O . TYR A 1 94 ? -19.782 42.989 11.299 1.00 63.97 94 TYR A O 1
ATOM 679 N N . PRO A 1 95 ? -21.441 44.477 11.636 1.00 66.38 95 PRO A N 1
ATOM 680 C CA . PRO A 1 95 ? -21.102 44.699 13.032 1.00 66.38 95 PRO A CA 1
ATOM 681 C C . PRO A 1 95 ? -21.358 43.423 13.845 1.00 66.38 95 PRO A C 1
ATOM 683 O O . PRO A 1 95 ? -22.393 42.770 13.722 1.00 66.38 95 PRO A O 1
ATOM 686 N N . ARG A 1 96 ? -20.400 43.082 14.712 1.00 63.16 96 ARG A N 1
ATOM 687 C CA . ARG A 1 96 ? -20.407 41.903 15.601 1.00 63.16 96 ARG A CA 1
ATOM 688 C C . ARG A 1 96 ? -21.515 41.900 16.669 1.00 63.16 96 ARG A C 1
ATOM 690 O O . ARG A 1 96 ? -21.530 41.015 17.515 1.00 63.16 96 ARG A O 1
ATOM 697 N N . THR A 1 97 ? -22.413 42.880 16.658 1.00 62.34 97 THR A N 1
ATOM 698 C CA . THR A 1 97 ? -23.492 43.050 17.641 1.00 62.34 97 THR A CA 1
ATOM 699 C C . THR A 1 97 ? -24.791 42.336 17.269 1.00 62.34 97 THR A C 1
ATOM 701 O O . THR A 1 97 ? -25.729 42.368 18.059 1.00 62.34 97 THR A O 1
ATOM 704 N N . ALA A 1 98 ? -24.874 41.676 16.109 1.00 63.62 98 ALA A N 1
ATOM 705 C CA . ALA A 1 98 ? -26.047 40.875 15.772 1.00 63.62 98 ALA A CA 1
ATOM 706 C C . ALA A 1 98 ? -26.092 39.603 16.637 1.00 63.62 98 ALA A C 1
ATOM 708 O O . ALA A 1 98 ? -25.331 38.657 16.426 1.00 63.62 98 ALA A O 1
ATOM 709 N N . THR A 1 99 ? -26.989 39.598 17.622 1.00 62.56 99 THR A N 1
ATOM 710 C CA . THR A 1 99 ? -27.344 38.426 18.425 1.00 62.56 99 THR A CA 1
ATOM 711 C C . THR A 1 99 ? -27.744 37.281 17.486 1.00 62.56 99 THR A C 1
ATOM 713 O O . THR A 1 99 ? -28.592 37.497 16.616 1.00 62.56 99 THR A O 1
ATOM 716 N N . PRO A 1 100 ? -27.162 36.073 17.608 1.00 63.88 100 PRO A N 1
ATOM 717 C CA . PRO A 1 100 ? -27.571 34.947 16.776 1.00 63.88 100 PRO A CA 1
ATOM 718 C C . PRO A 1 100 ? -29.062 34.651 17.008 1.00 63.88 100 PRO A C 1
ATOM 720 O O . PRO A 1 100 ? -29.513 34.705 18.158 1.00 63.88 100 PRO A O 1
ATOM 723 N N . PRO A 1 101 ? -29.845 34.345 15.956 1.00 65.56 101 PRO A N 1
ATOM 724 C CA . PRO A 1 101 ? -31.244 33.990 16.130 1.00 65.56 101 PRO A CA 1
ATOM 725 C C . PRO A 1 101 ? -31.329 32.742 17.008 1.00 65.56 101 PRO A C 1
ATOM 727 O O . PRO A 1 101 ? -30.651 31.740 16.766 1.00 65.56 101 PRO A O 1
ATOM 730 N N . THR A 1 102 ? -32.143 32.809 18.057 1.00 66.38 102 THR A N 1
ATOM 731 C CA . THR A 1 102 ? -32.375 31.674 18.945 1.00 66.38 102 THR A CA 1
ATOM 732 C C . THR A 1 102 ? -33.108 30.602 18.146 1.00 66.38 102 THR A C 1
ATOM 7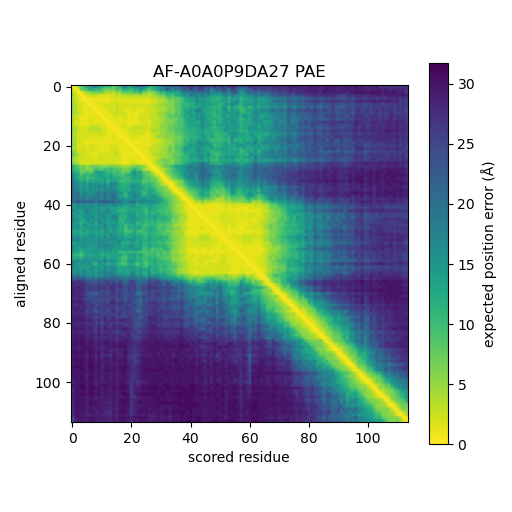34 O O . THR A 1 102 ? -34.279 30.764 17.807 1.00 66.38 102 THR A O 1
ATOM 737 N N . LEU A 1 103 ? -32.422 29.509 17.807 1.00 64.62 103 LEU A N 1
ATOM 738 C CA . LEU A 1 103 ? -33.081 28.331 17.251 1.00 64.62 103 LEU A CA 1
ATOM 739 C C . LEU A 1 103 ? -33.989 27.759 18.345 1.00 64.62 103 LEU A C 1
ATOM 741 O O . LEU A 1 103 ? -33.513 27.189 19.326 1.00 64.62 103 LEU A O 1
ATOM 745 N N . TYR A 1 104 ? -35.297 27.970 18.205 1.00 69.44 104 TYR A N 1
ATOM 746 C CA . TYR A 1 104 ? -36.302 27.437 19.118 1.00 69.44 104 TYR A CA 1
ATOM 747 C C . TYR A 1 104 ? -36.237 25.905 19.109 1.00 69.44 104 TYR A C 1
ATOM 749 O O . TYR A 1 104 ? -36.504 25.270 18.089 1.00 69.44 104 TYR A O 1
ATOM 757 N N . ARG A 1 105 ? -35.864 25.311 20.248 1.00 69.12 105 ARG A N 1
ATOM 758 C CA . ARG A 1 105 ? -35.850 23.860 20.450 1.00 69.12 105 ARG A CA 1
ATOM 759 C C . ARG A 1 105 ? -37.023 23.489 21.363 1.00 69.12 105 ARG A C 1
ATOM 761 O O . ARG 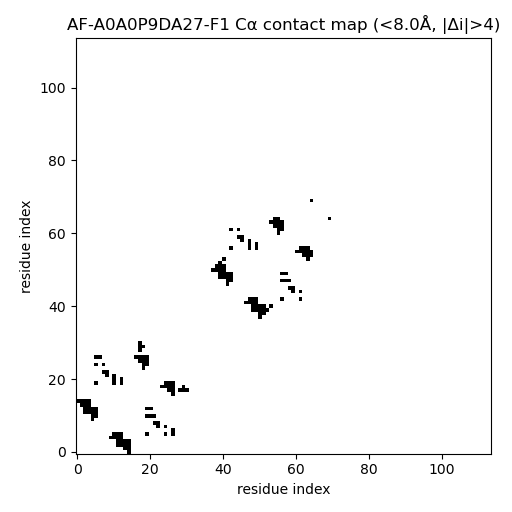A 1 105 ? -36.913 23.723 22.566 1.00 69.12 105 ARG A O 1
ATOM 768 N N . PRO A 1 106 ? -38.142 22.964 20.831 1.00 64.75 106 PRO A N 1
ATOM 769 C CA . PRO A 1 106 ? -39.254 22.549 21.675 1.00 64.75 106 PRO A CA 1
ATOM 770 C C . PRO A 1 106 ? -38.824 21.399 22.592 1.00 64.75 106 PRO A C 1
ATOM 772 O O . PRO A 1 106 ? -38.049 20.524 22.198 1.00 64.75 106 PRO A O 1
ATOM 775 N N . ALA A 1 107 ? -39.305 21.436 23.834 1.00 65.62 107 ALA A N 1
ATOM 776 C CA . ALA A 1 107 ? -39.016 20.433 24.848 1.00 65.62 107 ALA A CA 1
ATOM 777 C C . ALA A 1 107 ? -39.654 19.086 24.473 1.00 65.62 107 ALA A C 1
ATOM 779 O O . ALA A 1 107 ? -40.839 19.022 24.146 1.00 65.62 107 ALA A O 1
ATOM 780 N N . ALA A 1 108 ? -38.866 18.012 24.534 1.00 69.06 108 ALA A N 1
ATOM 781 C CA . ALA A 1 108 ? -39.374 16.654 24.388 1.00 69.06 108 ALA A CA 1
ATOM 782 C C . ALA A 1 108 ? -40.218 16.279 25.625 1.00 69.06 108 ALA A C 1
ATOM 784 O O . ALA A 1 108 ? -39.790 16.573 26.746 1.00 69.06 108 ALA A O 1
ATOM 785 N N . PRO A 1 109 ? -41.396 15.649 25.465 1.00 64.56 109 PRO A N 1
ATOM 786 C CA . PRO A 1 109 ? -42.191 15.201 26.602 1.00 64.56 109 PRO A CA 1
ATOM 787 C C . PRO A 1 109 ? -41.476 14.066 27.348 1.00 64.56 109 PRO A C 1
ATOM 789 O O . PRO A 1 109 ? -40.903 13.165 26.735 1.00 64.56 109 PRO A O 1
ATOM 792 N N . ALA A 1 110 ? -41.510 14.126 28.681 1.00 62.91 110 ALA A N 1
ATOM 793 C CA . ALA A 1 110 ? -40.928 13.118 29.557 1.00 62.91 110 ALA A CA 1
ATOM 794 C C . ALA A 1 110 ? -41.666 11.778 29.405 1.00 62.91 110 ALA A C 1
ATOM 796 O O . ALA A 1 110 ? -42.889 11.718 29.540 1.00 62.91 110 ALA A O 1
ATOM 797 N N . ALA A 1 111 ? -40.919 10.708 29.130 1.00 63.16 111 ALA A N 1
ATOM 798 C CA . ALA A 1 111 ? -41.450 9.351 29.146 1.00 63.16 111 ALA A CA 1
ATOM 799 C C . ALA A 1 111 ? -41.621 8.873 30.604 1.00 63.16 111 ALA A C 1
ATOM 801 O O . ALA A 1 111 ? -40.742 9.139 31.428 1.00 63.16 111 ALA A O 1
ATOM 802 N N . PRO A 1 112 ? -42.723 8.182 30.948 1.00 64.19 112 PRO A N 1
ATOM 803 C CA . PRO A 1 112 ? -42.920 7.642 32.287 1.00 64.19 112 PRO A CA 1
ATOM 804 C C . PRO A 1 112 ? -41.972 6.465 32.553 1.00 64.19 112 PRO A C 1
ATOM 806 O O . PRO A 1 112 ? -41.758 5.613 31.692 1.00 64.19 112 PRO A O 1
ATOM 809 N N . HIS A 1 113 ? -41.424 6.422 33.766 1.00 63.25 113 HIS A N 1
ATOM 810 C CA . HIS A 1 113 ? -40.659 5.289 34.279 1.00 63.25 113 HIS A CA 1
ATOM 811 C C . HIS A 1 113 ? -41.625 4.252 34.876 1.00 63.25 113 HIS A C 1
ATOM 813 O O . HIS A 1 113 ? -42.492 4.621 35.670 1.00 63.25 113 HIS A O 1
ATOM 819 N N . HIS A 1 114 ? -41.471 2.985 34.480 1.00 61.06 114 HIS A N 1
ATOM 820 C CA . HIS A 1 114 ? -42.065 1.814 35.135 1.00 61.06 114 HIS A CA 1
ATOM 821 C C . HIS A 1 114 ? -41.053 1.183 36.089 1.00 61.06 114 HIS A C 1
ATOM 823 O O . HIS A 1 114 ? -39.857 1.147 35.715 1.00 61.06 114 HIS A O 1
#

pLDDT: mean 79.85, std 12.89, range [50.62, 96.69]

Solvent-accessible surface area (backbone atoms only — not comparable to full-atom values): 8194 Å² total; per-residue (Å²): 134,65,66,42,65,33,92,86,80,62,50,82,33,64,66,81,56,48,45,33,89,86,80,60,49,75,35,94,86,48,75,75,67,92,78,75,83,71,75,53,43,67,38,92,86,75,65,48,82,38,55,64,86,49,57,47,40,89,87,79,61,51,68,69,62,60,78,90,74,56,76,76,79,72,79,75,76,76,82,73,85,80,72,78,78,76,80,81,72,81,80,80,80,74,72,90,79,69,75,77,81,79,79,84,73,83,81,79,79,84,78,85,85,131

Sequence (114 aa):
MSERICQSCGEQNPADAQFCIDCGAALTGASTGPTTRLPGVVCPACYSHNPDDARFCASCRRSFVPEASAPAPKPAPAPRPVRPAPSAAPRQSYPRTATPPTLYRPAAPAAPHH